Protein AF-A0A656K5U3-F1 (afdb_monomer)

Mean predicted aligned error: 8.68 Å

Secondary structure (DSSP, 8-state):
-THHHHHHHHHHHHTTT-HHHHHHHHHHHHHHHHHHHHHHHHHHHHHHHHHHHHHHTTSTT-TTTHHHHHHHHHHHHHHHHTT-HHHHHHHHHHHHHHHHHHHHHHHHHHHHH-GGGGGGGSTHHHHHHHHH--

Organism: NCBI:txid1194405

pLDDT: mean 86.55, std 7.57, range [49.66, 97.94]

Sequence (134 aa):
EGGIMALMALARRASAKHPKLQMMMVVFGLFGAALFYGDSMITPAVSVLSAMEGLELAFDGLDHWIVPMALVVLVGLFLIQRHGTARIGVLFGPVMVVWFLVLGALGVYGIMQSPEVLKAVNPAWGLNFFIIHP

Radius of gyration: 23.39 Å; Cα contacts (8 Å, |Δi|>4): 42; chains: 1; bounding box: 52×45×53 Å

Foldseek 3Di:
DCPLVVVLVVQLVVCVVPPVSNVVSVVVSVVVVVVVVVCVVVVLLVVLLVVLVVVCVVDPPCVVVSVVVSVVVVVVVVVVCVVPPVVVCVVVVVVVVVVVVVVVVVVVVVCVVPVCVVVVVDCVVVVVCVVVPD

Structure (mmCIF, N/CA/C/O backbone):
data_AF-A0A656K5U3-F1
#
_entry.id   AF-A0A656K5U3-F1
#
loop_
_atom_site.group_PDB
_atom_site.id
_atom_site.type_symbol
_atom_site.label_atom_id
_atom_site.label_alt_id
_atom_site.label_comp_id
_atom_site.label_asym_id
_atom_site.label_entity_id
_atom_site.label_seq_id
_atom_site.pdbx_PDB_ins_code
_atom_site.Cartn_x
_atom_site.Cartn_y
_atom_site.Cartn_z
_atom_site.occupancy
_atom_site.B_iso_or_equiv
_atom_site.auth_seq_id
_atom_site.auth_comp_id
_atom_site.auth_asym_id
_atom_site.auth_atom_id
_atom_site.pdbx_PDB_model_num
ATOM 1 N N . GLU A 1 1 ? -17.576 -1.023 6.393 1.00 49.66 1 GLU A N 1
ATOM 2 C CA . GLU A 1 1 ? -16.628 -0.353 7.317 1.00 49.66 1 GLU A CA 1
ATOM 3 C C . GLU A 1 1 ? -17.083 -0.334 8.780 1.00 49.66 1 GLU A C 1
ATOM 5 O O . GLU A 1 1 ? -16.246 -0.455 9.659 1.00 49.66 1 GLU A O 1
ATOM 10 N N . GLY A 1 2 ? -18.383 -0.310 9.098 1.00 60.00 2 GLY A N 1
ATOM 11 C CA . GLY A 1 2 ? -18.866 -0.312 10.490 1.00 60.00 2 GLY A CA 1
ATOM 12 C C . GLY A 1 2 ? -18.732 -1.624 11.283 1.00 60.00 2 GLY A C 1
ATOM 13 O O . GLY A 1 2 ? -19.462 -1.786 12.250 1.00 60.00 2 GLY A O 1
ATOM 14 N N . GLY A 1 3 ? -17.862 -2.568 10.905 1.00 72.19 3 GLY A N 1
ATOM 15 C CA . GLY A 1 3 ? -17.784 -3.898 11.532 1.00 72.19 3 GLY A CA 1
ATOM 16 C C . GLY A 1 3 ? -17.451 -3.841 13.025 1.00 72.19 3 GLY A C 1
ATOM 17 O O . GLY A 1 3 ? -18.148 -4.440 13.835 1.00 72.19 3 GLY A O 1
ATOM 18 N N . ILE A 1 4 ? -16.458 -3.035 13.408 1.00 74.25 4 ILE A N 1
ATOM 19 C CA . ILE A 1 4 ? -16.057 -2.850 14.813 1.00 74.25 4 ILE A CA 1
ATOM 20 C C . ILE A 1 4 ? -17.149 -2.109 15.599 1.00 74.25 4 ILE A C 1
ATOM 22 O O . ILE A 1 4 ? -17.477 -2.500 16.715 1.00 74.25 4 ILE A O 1
ATOM 26 N N . MET A 1 5 ? -17.786 -1.100 14.995 1.00 72.19 5 MET A N 1
ATOM 27 C CA . MET A 1 5 ? -18.894 -0.351 15.610 1.00 72.19 5 MET A CA 1
ATOM 28 C C . MET A 1 5 ? -20.151 -1.220 15.784 1.00 72.19 5 MET A C 1
ATOM 30 O O . MET A 1 5 ? -20.823 -1.149 16.812 1.00 72.19 5 MET A O 1
ATOM 34 N N . ALA A 1 6 ? -20.442 -2.091 14.815 1.00 78.94 6 ALA A N 1
ATOM 35 C CA . ALA A 1 6 ? -21.544 -3.047 14.861 1.00 78.94 6 ALA A CA 1
ATOM 36 C C . ALA A 1 6 ? -21.286 -4.156 15.890 1.00 78.94 6 ALA A C 1
ATOM 38 O O . ALA A 1 6 ? -22.178 -4.484 16.672 1.00 78.94 6 ALA A O 1
ATOM 39 N N . LEU A 1 7 ? -20.060 -4.685 15.949 1.00 79.56 7 LEU A N 1
ATOM 40 C CA . LEU A 1 7 ? -19.649 -5.665 16.955 1.00 79.56 7 LEU A CA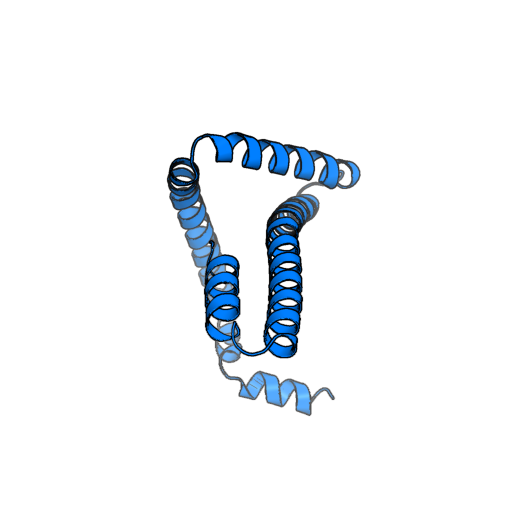 1
ATOM 41 C C . LEU A 1 7 ? -19.652 -5.058 18.358 1.00 79.56 7 LEU A C 1
ATOM 43 O O . LEU A 1 7 ? -20.135 -5.699 19.283 1.00 79.56 7 LEU A O 1
ATOM 47 N N . MET A 1 8 ? -19.211 -3.811 18.525 1.00 79.94 8 MET A N 1
ATOM 48 C CA . MET A 1 8 ? -19.271 -3.097 19.802 1.00 79.94 8 MET A CA 1
ATOM 49 C C . MET A 1 8 ? -20.722 -2.853 20.243 1.00 79.94 8 MET A C 1
ATOM 51 O O . MET A 1 8 ? -21.055 -3.059 21.412 1.00 79.94 8 MET A O 1
ATOM 55 N N . ALA A 1 9 ? -21.611 -2.469 19.320 1.00 79.75 9 ALA A N 1
ATOM 56 C CA . ALA A 1 9 ? -23.038 -2.315 19.601 1.00 79.75 9 ALA A CA 1
ATOM 57 C C . ALA A 1 9 ? -23.691 -3.649 20.009 1.00 79.75 9 ALA A C 1
ATOM 59 O O . ALA A 1 9 ? -24.450 -3.695 20.982 1.00 79.75 9 ALA A O 1
ATOM 60 N N . LEU A 1 10 ? -23.353 -4.742 19.318 1.00 81.06 10 LEU A N 1
ATOM 61 C CA . LEU A 1 10 ? -23.835 -6.091 19.620 1.00 81.06 10 LEU A CA 1
ATOM 62 C C . LEU A 1 10 ? -23.296 -6.603 20.965 1.00 81.06 10 LEU A C 1
ATOM 64 O O . LEU A 1 10 ? -24.059 -7.109 21.786 1.00 81.06 10 LEU A O 1
ATOM 68 N N . ALA A 1 11 ? -22.006 -6.400 21.227 1.00 80.31 11 ALA A N 1
ATOM 69 C CA . ALA A 1 11 ? -21.318 -6.780 22.455 1.00 80.31 11 ALA A CA 1
ATOM 70 C C . ALA A 1 11 ? -21.890 -6.033 23.676 1.00 80.31 11 ALA A C 1
ATOM 72 O O . ALA A 1 11 ? -22.215 -6.648 24.694 1.00 80.31 11 ALA A O 1
ATOM 73 N N . ARG A 1 12 ? -22.148 -4.721 23.553 1.00 79.50 12 ARG A N 1
ATOM 74 C CA . ARG A 1 12 ? -22.841 -3.945 24.599 1.00 79.50 12 ARG A CA 1
ATOM 75 C C . ARG A 1 12 ? -24.244 -4.477 24.889 1.00 79.50 12 ARG A C 1
ATOM 77 O O . ARG A 1 12 ? -24.649 -4.478 26.049 1.00 79.50 12 ARG A O 1
ATOM 84 N N . ARG A 1 13 ? -24.980 -4.921 23.864 1.00 80.25 13 ARG A N 1
ATOM 85 C CA . ARG A 1 13 ? -26.333 -5.479 24.020 1.00 80.25 13 ARG A CA 1
ATOM 86 C C . ARG A 1 13 ? -26.307 -6.863 24.676 1.00 80.25 13 ARG A C 1
ATOM 88 O O . ARG A 1 13 ? -27.138 -7.129 25.539 1.00 80.25 13 ARG A O 1
ATOM 95 N N . ALA A 1 14 ? -25.338 -7.706 24.321 1.00 80.19 14 ALA A N 1
ATOM 96 C CA . ALA A 1 14 ? -25.148 -9.033 24.910 1.00 80.19 14 ALA A CA 1
ATOM 97 C C . ALA A 1 14 ? -24.735 -8.972 26.394 1.00 80.19 14 ALA A C 1
ATOM 99 O O . ALA A 1 14 ? -25.156 -9.807 27.191 1.00 80.19 14 ALA A O 1
ATOM 100 N N . SER A 1 15 ? -23.978 -7.943 26.784 1.00 81.38 15 SER A N 1
ATOM 101 C CA . SER A 1 15 ? -23.446 -7.782 28.147 1.00 81.38 15 SER A CA 1
ATOM 102 C C . SER A 1 15 ? -24.276 -6.883 29.060 1.00 81.38 15 SER A C 1
ATOM 104 O O . SER A 1 15 ? -23.841 -6.565 30.164 1.00 81.38 15 SER A O 1
ATOM 106 N N . ALA A 1 16 ? -25.487 -6.501 28.646 1.00 75.44 16 ALA A N 1
ATOM 107 C CA . ALA A 1 16 ? -26.348 -5.570 29.382 1.00 75.44 16 ALA A CA 1
ATOM 108 C C . ALA A 1 16 ? -26.716 -6.038 30.806 1.00 75.44 16 ALA A C 1
ATOM 110 O O . ALA A 1 16 ? -27.034 -5.216 31.660 1.00 75.44 16 ALA A O 1
ATOM 111 N N . LYS A 1 17 ? -26.654 -7.349 31.084 1.00 80.00 17 LYS A N 1
ATOM 112 C CA . LYS A 1 17 ? -26.916 -7.922 32.417 1.00 80.00 17 LYS A CA 1
ATOM 113 C C . LYS A 1 17 ? -25.716 -7.844 33.376 1.00 80.00 17 LYS A C 1
ATOM 115 O O . LYS A 1 17 ? -25.896 -8.043 34.573 1.00 80.00 17 LYS A O 1
ATOM 120 N N . HIS A 1 18 ? -24.507 -7.555 32.880 1.00 86.50 18 HIS A N 1
ATOM 121 C CA . HIS A 1 18 ? -23.270 -7.557 33.668 1.00 86.50 18 HIS A CA 1
ATOM 122 C C . HIS A 1 18 ? -22.488 -6.238 33.500 1.00 86.50 18 HIS A C 1
ATOM 124 O O . HIS A 1 18 ? -21.732 -6.091 32.536 1.00 86.50 18 HIS A O 1
ATOM 130 N N . PRO A 1 19 ? -22.573 -5.302 34.469 1.00 81.88 19 PRO A N 1
ATOM 131 C CA . PRO A 1 19 ? -21.977 -3.964 34.359 1.00 81.88 19 PRO A CA 1
ATOM 132 C C . PRO A 1 19 ? -20.458 -3.971 34.121 1.00 81.88 19 PRO A C 1
ATOM 134 O O . PRO A 1 19 ? -19.943 -3.197 33.317 1.00 81.88 19 PRO A O 1
ATOM 137 N N . LYS A 1 20 ? -19.728 -4.886 34.779 1.00 86.81 20 LYS A N 1
ATOM 138 C CA . LYS A 1 20 ? -18.269 -5.031 34.611 1.00 86.81 20 LYS A CA 1
ATOM 139 C C . LYS A 1 20 ? -17.889 -5.513 33.208 1.00 86.81 20 LYS A C 1
ATOM 141 O O . LYS A 1 20 ? -16.956 -4.982 32.614 1.00 86.81 20 LYS A O 1
ATOM 146 N N . LEU A 1 21 ? -18.628 -6.485 32.668 1.00 85.12 21 LEU A N 1
ATOM 147 C CA . LEU A 1 21 ? -18.387 -7.023 31.327 1.00 85.12 21 LEU A CA 1
ATOM 148 C C . LEU A 1 21 ? -18.708 -5.981 30.249 1.00 85.12 21 LEU A C 1
ATOM 150 O O . LEU A 1 21 ? -17.963 -5.839 29.283 1.00 85.12 21 LEU A O 1
ATOM 154 N N . GLN A 1 22 ? -19.774 -5.202 30.450 1.00 83.75 22 GLN A N 1
ATOM 155 C CA . GLN A 1 22 ? -20.128 -4.091 29.572 1.00 83.75 22 GLN A CA 1
ATOM 156 C C . GLN A 1 22 ? -19.022 -3.027 29.526 1.00 83.75 22 GLN A C 1
ATOM 158 O O . GLN A 1 22 ? -18.654 -2.591 28.437 1.00 83.75 22 GLN A O 1
ATOM 163 N N . MET A 1 23 ? -18.464 -2.643 30.681 1.00 86.19 23 MET A N 1
ATOM 164 C CA . MET A 1 23 ? -17.336 -1.706 30.746 1.00 86.19 23 MET A CA 1
ATOM 165 C C . MET A 1 23 ? -16.105 -2.255 30.010 1.00 86.19 23 MET A C 1
ATOM 167 O O . MET A 1 23 ? -15.515 -1.553 29.193 1.00 86.19 23 MET A O 1
ATOM 171 N N . MET A 1 24 ? -15.764 -3.531 30.223 1.00 88.06 24 MET A N 1
ATOM 172 C CA . MET A 1 24 ? -14.669 -4.202 29.510 1.00 88.06 24 MET A CA 1
ATOM 173 C C . MET A 1 24 ? -14.858 -4.154 27.988 1.00 88.06 24 MET A C 1
ATOM 175 O O . MET A 1 24 ? -13.941 -3.782 27.263 1.00 88.06 24 MET A O 1
ATOM 179 N N . MET A 1 25 ? -16.055 -4.480 27.494 1.00 87.06 25 MET A N 1
ATOM 180 C CA . MET A 1 25 ? -16.351 -4.456 26.057 1.00 87.06 25 MET A CA 1
ATOM 181 C C . MET A 1 25 ? -16.287 -3.052 25.458 1.00 87.06 25 MET A C 1
ATOM 183 O O . MET A 1 25 ? -15.882 -2.902 24.308 1.00 87.06 25 MET A O 1
ATOM 187 N N . VAL A 1 26 ? -16.656 -2.021 26.223 1.00 85.75 26 VAL A N 1
ATOM 188 C CA . VAL A 1 26 ? -16.497 -0.627 25.790 1.00 85.75 26 VAL A CA 1
ATOM 189 C C . VAL A 1 26 ? -15.018 -0.265 25.662 1.00 85.75 26 VAL A C 1
ATOM 191 O O . VAL A 1 26 ? -14.637 0.317 24.651 1.00 85.75 26 VAL A O 1
ATOM 194 N N . VAL A 1 27 ? -14.180 -0.650 26.628 1.00 89.94 27 VAL A N 1
ATOM 195 C CA . VAL A 1 27 ? -12.729 -0.403 26.574 1.00 89.94 27 VAL A CA 1
ATOM 196 C C . VAL A 1 27 ? -12.090 -1.117 25.381 1.00 89.94 27 VAL A C 1
ATOM 198 O O . VAL A 1 27 ? -11.381 -0.479 24.608 1.00 89.94 27 VAL A O 1
ATOM 201 N N . PHE A 1 28 ? -12.388 -2.402 25.166 1.00 88.88 28 PHE A N 1
ATOM 202 C CA . PHE A 1 28 ? -11.885 -3.141 24.001 1.00 88.88 28 PHE A CA 1
ATOM 203 C C . PHE A 1 28 ? -12.392 -2.569 22.673 1.00 88.88 28 PHE A C 1
ATOM 205 O O . PHE A 1 28 ? -11.630 -2.488 21.712 1.00 88.88 28 PHE A O 1
ATOM 212 N N . GLY A 1 29 ? -13.656 -2.137 22.616 1.00 86.94 29 GLY A N 1
ATOM 213 C CA . GLY A 1 29 ? -14.218 -1.483 21.436 1.00 86.94 29 GLY A CA 1
ATOM 214 C C . GLY A 1 29 ? -13.537 -0.149 21.127 1.00 86.94 29 GLY A C 1
ATOM 215 O O . GLY A 1 29 ? -13.192 0.101 19.977 1.00 86.94 29 GLY A O 1
ATOM 216 N N . LEU A 1 30 ? -13.276 0.674 22.149 1.00 88.69 30 LEU A N 1
ATOM 217 C CA . LEU A 1 30 ? -12.556 1.939 21.997 1.00 88.69 30 LEU A CA 1
ATOM 218 C C . LEU A 1 30 ? -11.104 1.710 21.563 1.00 88.69 30 LEU A C 1
ATOM 220 O O . LEU A 1 30 ? -10.616 2.397 20.671 1.00 88.69 30 LEU A O 1
ATOM 224 N N . PHE A 1 31 ? -10.437 0.718 22.150 1.00 90.50 31 PHE A N 1
ATOM 225 C CA . PHE A 1 31 ? -9.078 0.337 21.778 1.00 90.50 31 PHE A CA 1
ATOM 226 C C . PHE A 1 31 ? -9.000 -0.134 20.319 1.00 90.50 31 PHE A C 1
ATOM 228 O O . PHE A 1 31 ? -8.172 0.352 19.553 1.00 90.50 31 PHE A O 1
ATOM 235 N N . GLY A 1 32 ? -9.910 -1.020 19.903 1.00 87.88 32 GLY A N 1
ATOM 236 C CA . GLY A 1 32 ? -10.001 -1.475 18.516 1.00 87.88 32 GLY A CA 1
ATOM 237 C C . GLY A 1 32 ? -10.340 -0.346 17.539 1.00 87.88 32 GLY A C 1
ATOM 238 O O . GLY A 1 32 ? -9.757 -0.279 16.461 1.00 87.88 32 GLY A O 1
ATOM 239 N N . ALA A 1 33 ? -11.231 0.574 17.919 1.00 86.62 33 ALA A N 1
ATOM 240 C CA . ALA A 1 33 ? -11.553 1.747 17.110 1.00 86.62 33 ALA A CA 1
ATOM 241 C C . ALA A 1 33 ? -10.348 2.689 16.954 1.00 86.62 33 ALA A C 1
ATOM 243 O O . ALA A 1 33 ? -10.110 3.180 15.855 1.00 86.62 33 ALA A O 1
ATOM 244 N N . ALA A 1 34 ? -9.565 2.902 18.016 1.00 88.94 34 ALA A N 1
ATOM 245 C CA . ALA A 1 34 ? -8.348 3.709 17.964 1.00 88.94 34 ALA A CA 1
ATOM 246 C C . ALA A 1 34 ? -7.275 3.076 17.063 1.00 88.94 34 ALA A C 1
ATOM 248 O O . ALA A 1 34 ? -6.680 3.778 16.249 1.00 88.94 34 ALA A O 1
ATOM 249 N N . LEU A 1 35 ? -7.070 1.756 17.155 1.00 89.38 35 LEU A N 1
ATOM 250 C CA . LEU A 1 35 ? -6.161 1.022 16.267 1.00 89.38 35 LEU A CA 1
ATOM 251 C C . LEU A 1 35 ? -6.604 1.098 14.804 1.00 89.38 35 LEU A C 1
ATOM 253 O O . LEU A 1 35 ? -5.789 1.390 13.938 1.00 89.38 35 LEU A O 1
ATOM 257 N N . PHE A 1 36 ? -7.895 0.888 14.537 1.00 86.94 36 PHE A N 1
ATOM 258 C CA . PHE A 1 36 ? -8.448 0.985 13.187 1.00 86.94 36 PHE A CA 1
ATOM 259 C C . PHE A 1 36 ? -8.309 2.399 12.616 1.00 86.94 36 PHE A C 1
ATOM 261 O O . PHE A 1 36 ? -7.931 2.565 11.460 1.00 86.94 36 PHE A O 1
ATOM 268 N N . TYR A 1 37 ? -8.571 3.423 13.432 1.00 86.69 37 TYR A N 1
ATOM 269 C CA . TYR A 1 37 ? -8.388 4.812 13.024 1.00 86.69 37 TYR A CA 1
ATOM 270 C C . TYR A 1 37 ? -6.916 5.109 12.713 1.00 86.69 37 TYR A C 1
ATOM 272 O O . TYR A 1 37 ? -6.616 5.704 11.679 1.00 86.69 37 TYR A O 1
ATOM 280 N N . GLY A 1 38 ? -6.003 4.633 13.565 1.00 87.69 38 GLY A N 1
ATOM 281 C CA . GLY A 1 38 ? -4.562 4.724 13.347 1.00 87.69 38 GLY A CA 1
ATOM 282 C C . GLY A 1 38 ? -4.135 4.092 12.024 1.00 87.69 38 GLY A C 1
ATOM 283 O O . GLY A 1 38 ? -3.537 4.776 11.201 1.00 87.69 38 GLY A O 1
ATOM 284 N N . ASP A 1 39 ? -4.500 2.834 11.784 1.00 89.12 39 ASP A N 1
ATOM 285 C CA . ASP A 1 39 ? -4.172 2.116 10.546 1.00 89.12 39 ASP A CA 1
ATOM 286 C C . ASP A 1 39 ? -4.741 2.835 9.312 1.00 89.12 39 ASP A C 1
ATOM 288 O O . ASP A 1 39 ? -4.005 3.171 8.385 1.00 89.12 39 ASP A O 1
ATOM 292 N N . SER A 1 40 ? -6.017 3.237 9.362 1.00 84.94 40 SER A N 1
ATOM 293 C CA . SER A 1 40 ? -6.680 3.946 8.258 1.00 84.94 40 SER A CA 1
ATOM 294 C C . SER A 1 40 ? -6.023 5.281 7.878 1.00 84.94 40 SER A C 1
ATOM 296 O O . SER A 1 40 ? -6.113 5.705 6.727 1.00 84.94 40 SER A O 1
ATOM 298 N N . MET A 1 41 ? -5.353 5.940 8.828 1.00 88.19 41 MET A N 1
ATOM 299 C CA . MET A 1 41 ? -4.646 7.202 8.607 1.00 88.19 41 MET A CA 1
ATOM 300 C C . MET A 1 41 ? -3.180 6.983 8.211 1.00 88.19 41 MET A C 1
ATOM 302 O O . MET A 1 41 ? -2.649 7.725 7.384 1.00 88.19 41 MET A O 1
ATOM 306 N N . ILE A 1 42 ? -2.523 5.970 8.783 1.00 90.50 42 ILE A N 1
ATOM 307 C CA . ILE A 1 42 ? -1.103 5.681 8.560 1.00 90.50 42 ILE A CA 1
ATOM 308 C C . ILE A 1 42 ? -0.884 5.043 7.187 1.00 90.50 42 ILE A C 1
ATOM 310 O O . ILE A 1 42 ? 0.033 5.456 6.478 1.00 90.50 42 ILE A O 1
ATOM 314 N N . THR A 1 43 ? -1.714 4.081 6.768 1.00 92.25 43 THR A N 1
ATOM 315 C CA . THR A 1 43 ? -1.486 3.349 5.510 1.00 92.25 43 THR A CA 1
ATOM 316 C C . THR A 1 43 ? -1.414 4.266 4.281 1.00 92.25 43 THR A C 1
ATOM 318 O O . THR A 1 43 ? -0.462 4.113 3.510 1.00 92.25 43 THR A O 1
ATOM 321 N N . PRO A 1 44 ? -2.329 5.238 4.068 1.00 89.62 44 PRO A N 1
ATOM 322 C CA . PRO A 1 44 ? -2.232 6.148 2.927 1.00 89.62 44 PRO A CA 1
ATOM 323 C C . PRO A 1 44 ? -0.984 7.032 2.992 1.00 89.62 44 PRO A C 1
ATOM 325 O O . PRO A 1 44 ? -0.344 7.255 1.968 1.00 89.62 44 PRO A O 1
ATOM 328 N N . ALA A 1 45 ? -0.619 7.503 4.189 1.00 91.25 45 ALA A N 1
ATOM 329 C CA . ALA A 1 45 ? 0.542 8.364 4.382 1.00 91.25 45 ALA A CA 1
ATOM 330 C C . ALA A 1 45 ? 1.847 7.628 4.058 1.00 91.25 45 ALA A C 1
ATOM 332 O O . ALA A 1 45 ? 2.631 8.108 3.243 1.00 91.25 45 ALA A O 1
ATOM 333 N N . VAL A 1 46 ? 2.040 6.440 4.638 1.00 93.38 46 VAL A N 1
ATOM 334 C CA . VAL A 1 46 ? 3.230 5.612 4.402 1.00 93.38 46 VAL A CA 1
ATOM 335 C C . VAL A 1 46 ? 3.301 5.182 2.939 1.00 93.38 46 VAL A C 1
ATOM 337 O O . VAL A 1 46 ? 4.348 5.317 2.322 1.00 93.38 46 VAL A O 1
ATOM 340 N N . SER A 1 47 ? 2.186 4.748 2.346 1.00 92.94 47 SER A N 1
ATOM 341 C CA . SER A 1 47 ? 2.176 4.290 0.949 1.00 92.94 47 SER A CA 1
ATOM 342 C C . SER A 1 47 ? 2.544 5.403 -0.040 1.00 92.94 47 SER A C 1
ATOM 344 O O . SER A 1 47 ? 3.298 5.160 -0.980 1.00 92.94 47 SER A O 1
ATOM 346 N N . VAL A 1 48 ? 2.034 6.626 0.158 1.00 93.62 48 VAL A N 1
ATOM 347 C CA . VAL A 1 48 ? 2.374 7.770 -0.707 1.00 93.62 48 VAL A CA 1
ATOM 348 C C . VAL A 1 48 ? 3.810 8.228 -0.469 1.00 93.62 48 VAL A C 1
ATOM 350 O O . VAL A 1 48 ? 4.507 8.522 -1.437 1.00 93.62 48 VAL A O 1
ATOM 353 N N . LEU A 1 49 ? 4.271 8.256 0.784 1.00 93.06 49 LEU A N 1
ATOM 354 C CA . LEU A 1 49 ? 5.648 8.624 1.100 1.00 93.06 49 LEU A CA 1
ATOM 355 C C . LEU A 1 49 ? 6.644 7.648 0.462 1.00 93.06 49 LEU A C 1
ATOM 357 O O . LEU A 1 49 ? 7.516 8.093 -0.274 1.00 93.06 49 LEU A O 1
ATOM 361 N N . SER A 1 50 ? 6.447 6.336 0.625 1.00 91.62 50 SER A N 1
ATOM 362 C CA . SER A 1 50 ? 7.302 5.317 0.002 1.00 91.62 50 SER A CA 1
ATOM 363 C C . SER A 1 50 ? 7.291 5.388 -1.528 1.00 91.62 50 SER A C 1
ATOM 365 O O . SER A 1 50 ? 8.308 5.132 -2.167 1.00 91.62 50 SER A O 1
ATOM 367 N N . ALA A 1 51 ? 6.162 5.766 -2.141 1.00 90.75 51 ALA A N 1
ATOM 368 C CA . ALA A 1 51 ? 6.112 6.004 -3.581 1.00 90.75 51 ALA A CA 1
ATOM 369 C C . ALA A 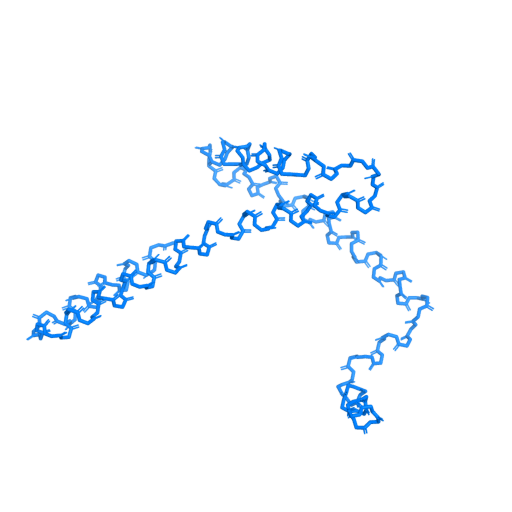1 51 ? 6.955 7.223 -4.000 1.00 90.75 51 ALA A C 1
ATOM 371 O O . ALA A 1 51 ? 7.599 7.176 -5.044 1.00 90.75 51 ALA A O 1
ATOM 372 N N . MET A 1 52 ? 6.965 8.298 -3.203 1.00 91.56 52 MET A N 1
ATOM 373 C CA . MET A 1 52 ? 7.778 9.493 -3.470 1.00 91.56 52 MET A CA 1
ATOM 374 C C . MET A 1 52 ? 9.270 9.257 -3.205 1.00 91.56 52 MET A C 1
ATOM 376 O O . MET A 1 52 ? 10.091 9.698 -3.999 1.00 91.56 52 MET A O 1
ATOM 380 N N . GLU A 1 53 ? 9.626 8.520 -2.153 1.00 89.88 53 GLU A N 1
ATOM 381 C CA . GLU A 1 53 ? 11.009 8.086 -1.891 1.00 89.88 53 GLU A CA 1
ATOM 382 C C . GLU A 1 53 ? 11.531 7.190 -3.026 1.00 89.88 53 GLU A C 1
ATOM 384 O O . GLU A 1 53 ? 12.668 7.318 -3.466 1.00 89.88 53 GLU A O 1
ATOM 389 N N . GLY A 1 54 ? 10.677 6.336 -3.600 1.00 87.50 54 GLY A N 1
ATOM 390 C CA . GLY A 1 54 ? 11.032 5.555 -4.787 1.00 87.50 54 GLY A CA 1
ATOM 391 C C . GLY A 1 54 ? 11.374 6.407 -6.020 1.00 87.50 54 GLY A C 1
ATOM 392 O O . GLY A 1 54 ? 12.149 5.955 -6.862 1.00 87.50 54 GLY A O 1
ATOM 393 N N . LEU A 1 55 ? 10.836 7.631 -6.135 1.00 86.38 55 LEU A N 1
ATOM 394 C CA . LEU A 1 55 ? 11.201 8.566 -7.208 1.00 86.38 55 LEU A CA 1
ATOM 395 C C . LEU A 1 55 ? 12.600 9.166 -7.021 1.00 86.38 55 LEU A C 1
ATOM 397 O O . LEU A 1 55 ? 13.246 9.465 -8.024 1.00 86.38 55 LEU A O 1
ATOM 401 N N . GLU A 1 56 ? 13.072 9.323 -5.783 1.00 85.25 56 GLU A N 1
ATOM 402 C CA . GLU A 1 56 ? 14.422 9.826 -5.471 1.00 85.25 56 GLU A CA 1
ATOM 403 C C . GLU A 1 56 ? 15.500 8.942 -6.112 1.00 85.25 56 GLU A C 1
ATOM 405 O O . GLU A 1 56 ? 16.471 9.439 -6.670 1.00 85.25 56 GLU A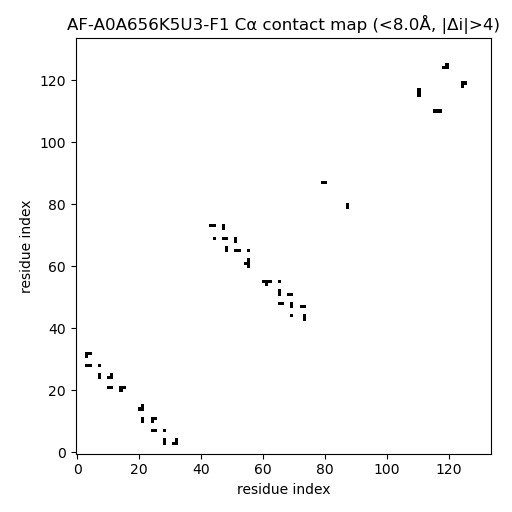 O 1
ATOM 410 N N . LEU A 1 57 ? 15.269 7.624 -6.165 1.00 84.25 57 LEU A N 1
ATOM 411 C CA . LEU A 1 57 ? 16.170 6.670 -6.824 1.00 84.25 57 LEU A CA 1
ATOM 412 C C . LEU A 1 57 ? 16.329 6.908 -8.336 1.00 84.25 57 LEU A C 1
ATOM 414 O O . LEU A 1 57 ? 17.275 6.402 -8.937 1.00 84.25 57 LEU A O 1
ATOM 418 N N . ALA A 1 58 ? 15.386 7.614 -8.964 1.00 82.75 58 ALA A N 1
ATOM 419 C CA . ALA A 1 58 ? 15.382 7.884 -10.399 1.00 82.75 58 ALA A CA 1
ATOM 420 C C . ALA A 1 58 ? 15.784 9.327 -10.753 1.00 82.75 58 ALA A C 1
ATOM 422 O O . ALA A 1 58 ? 16.148 9.578 -11.904 1.00 82.75 58 ALA A O 1
ATOM 423 N N . PHE A 1 59 ? 15.710 10.268 -9.806 1.00 82.88 59 PHE A N 1
ATOM 424 C CA . PHE A 1 59 ? 15.975 11.688 -10.036 1.00 82.88 59 PHE A CA 1
ATOM 425 C C . PHE A 1 59 ? 16.762 12.305 -8.875 1.00 82.88 59 PHE A C 1
ATOM 427 O O . PHE A 1 59 ? 16.261 12.399 -7.755 1.00 82.88 59 PHE A O 1
ATOM 434 N N . ASP A 1 60 ? 17.949 12.827 -9.180 1.00 78.94 60 ASP A N 1
ATOM 435 C CA . ASP A 1 60 ? 18.784 13.530 -8.205 1.00 78.94 60 ASP A CA 1
ATOM 436 C C . ASP A 1 60 ? 18.158 14.877 -7.785 1.00 78.94 60 ASP A C 1
ATOM 438 O O . ASP A 1 60 ? 17.709 15.665 -8.624 1.00 78.94 60 ASP A O 1
ATOM 442 N N . GLY A 1 61 ? 18.180 15.181 -6.482 1.00 82.69 61 GLY A N 1
ATOM 443 C CA . GLY A 1 61 ? 17.781 16.486 -5.933 1.00 82.69 61 GLY A CA 1
ATOM 444 C C . GLY A 1 61 ? 16.313 16.613 -5.511 1.00 82.69 61 GLY A C 1
ATOM 445 O O . GLY A 1 61 ? 15.836 17.731 -5.285 1.00 82.69 61 GLY A O 1
ATOM 446 N N . LEU A 1 62 ? 15.587 15.497 -5.389 1.00 82.88 62 LEU A N 1
ATOM 447 C CA . LEU A 1 62 ? 14.202 15.484 -4.906 1.00 82.88 62 LEU A CA 1
ATOM 448 C C . LEU A 1 62 ? 14.071 15.464 -3.377 1.00 82.88 62 LEU A C 1
ATOM 450 O O . LEU A 1 62 ? 12.974 15.725 -2.892 1.00 82.88 62 LEU A O 1
ATOM 454 N N . ASP A 1 63 ? 15.144 15.246 -2.617 1.00 82.81 63 ASP A N 1
ATOM 455 C CA . ASP A 1 63 ? 15.131 14.935 -1.177 1.00 82.81 63 ASP A CA 1
ATOM 456 C C . ASP A 1 63 ? 14.308 15.939 -0.349 1.00 82.81 63 ASP A C 1
ATOM 458 O O . ASP A 1 63 ? 13.502 15.574 0.508 1.00 82.81 63 ASP A O 1
ATOM 462 N N . HIS A 1 64 ? 14.450 17.237 -0.641 1.00 88.00 64 HIS A N 1
ATOM 463 C CA . HIS A 1 64 ? 13.723 18.293 0.072 1.00 88.00 64 HIS A CA 1
ATOM 464 C C . HIS A 1 64 ? 12.262 18.462 -0.389 1.00 88.00 64 HIS A C 1
ATOM 466 O O . HIS A 1 64 ? 11.453 19.095 0.290 1.00 88.00 64 HIS A O 1
ATOM 472 N N . TRP A 1 65 ? 11.909 17.894 -1.543 1.00 88.62 65 TRP A N 1
ATOM 473 C CA . TRP A 1 65 ? 10.591 17.987 -2.170 1.00 88.62 65 TRP A CA 1
ATOM 474 C C . TRP A 1 65 ? 9.699 16.769 -1.914 1.00 88.62 65 TRP A C 1
ATOM 476 O O . TRP A 1 65 ? 8.488 16.878 -2.104 1.00 88.62 65 TRP A O 1
ATOM 486 N N . ILE A 1 66 ? 10.246 15.651 -1.424 1.00 90.00 66 ILE A N 1
ATOM 487 C CA . ILE A 1 66 ? 9.502 14.408 -1.150 1.00 90.00 66 ILE A CA 1
ATOM 488 C C . ILE A 1 66 ? 8.294 14.669 -0.245 1.00 90.00 66 ILE A C 1
ATOM 490 O O . ILE A 1 66 ? 7.158 14.371 -0.618 1.00 90.00 66 ILE A O 1
ATOM 494 N N . VAL A 1 67 ? 8.516 15.284 0.921 1.00 91.81 67 VAL A N 1
ATOM 495 C CA . VAL A 1 67 ? 7.450 15.552 1.902 1.00 91.81 67 VAL A CA 1
ATOM 496 C C . VAL A 1 67 ? 6.406 16.549 1.362 1.00 91.81 67 VAL A C 1
ATOM 498 O O . VAL A 1 67 ? 5.213 16.232 1.423 1.00 91.81 67 VAL A O 1
ATOM 501 N N . PRO A 1 68 ? 6.783 17.716 0.790 1.00 94.12 68 PRO A N 1
ATOM 502 C CA . PRO A 1 68 ? 5.824 18.617 0.147 1.00 94.12 68 PRO A CA 1
ATOM 503 C C . PRO A 1 68 ? 4.987 17.955 -0.955 1.00 94.12 68 PRO A C 1
ATOM 505 O O . PRO A 1 68 ? 3.770 18.141 -0.995 1.00 94.12 68 PRO A O 1
ATOM 508 N N . MET A 1 69 ? 5.606 17.163 -1.834 1.00 92.38 69 MET A N 1
ATOM 509 C CA . MET A 1 69 ? 4.895 16.482 -2.918 1.00 92.38 69 MET A CA 1
ATOM 510 C C . MET A 1 69 ? 3.948 15.410 -2.385 1.00 92.38 69 MET A C 1
ATOM 512 O O . MET A 1 69 ? 2.793 15.365 -2.808 1.00 92.38 69 MET A O 1
ATOM 516 N N . ALA A 1 70 ? 4.384 14.601 -1.416 1.00 92.75 70 ALA A N 1
ATOM 517 C CA . ALA A 1 70 ? 3.531 13.610 -0.765 1.00 92.75 70 ALA A CA 1
ATOM 518 C C . ALA A 1 70 ? 2.284 14.263 -0.146 1.00 92.75 70 ALA A C 1
ATOM 520 O O . ALA A 1 70 ? 1.172 13.760 -0.319 1.00 92.75 70 ALA A O 1
ATOM 521 N N . LEU A 1 71 ? 2.439 15.422 0.507 1.00 93.88 71 LEU A N 1
ATOM 522 C CA . LEU A 1 71 ? 1.317 16.185 1.056 1.00 93.88 71 LEU A CA 1
ATOM 523 C C . LEU A 1 71 ? 0.354 16.651 -0.045 1.00 93.88 71 LEU A C 1
ATOM 525 O O . LEU A 1 71 ? -0.858 16.490 0.100 1.00 93.88 71 LEU A O 1
ATOM 529 N N . VAL A 1 72 ? 0.871 17.193 -1.153 1.00 95.12 72 VAL A N 1
ATOM 530 C CA . VAL A 1 72 ? 0.050 17.617 -2.301 1.00 95.12 72 VAL A CA 1
ATOM 531 C C . VAL A 1 72 ? -0.724 16.435 -2.887 1.00 95.12 72 VAL A C 1
ATOM 533 O O . VAL A 1 72 ? -1.925 16.555 -3.132 1.00 95.12 72 VAL A O 1
ATOM 536 N N . VAL A 1 73 ? -0.069 15.284 -3.064 1.00 92.44 73 VAL A N 1
ATOM 537 C CA . VAL A 1 73 ? -0.697 14.053 -3.563 1.00 92.44 73 VAL A CA 1
ATOM 538 C C . VAL A 1 73 ? -1.791 13.578 -2.608 1.00 92.44 73 VAL A C 1
ATOM 540 O O . VAL A 1 73 ? -2.910 13.333 -3.053 1.00 92.44 73 VAL A O 1
ATOM 543 N N . LEU A 1 74 ? -1.519 13.503 -1.302 1.00 91.81 74 LEU A N 1
ATOM 544 C CA . LEU A 1 74 ? -2.508 13.107 -0.296 1.00 91.81 74 LEU A CA 1
ATOM 545 C C . LEU A 1 74 ? -3.716 14.046 -0.308 1.00 91.81 74 LEU A C 1
ATOM 547 O O . LEU A 1 74 ? -4.847 13.588 -0.462 1.00 91.81 74 LEU A O 1
ATOM 551 N N . VAL A 1 75 ? -3.494 15.358 -0.215 1.00 92.69 75 VAL A N 1
ATOM 552 C CA . VAL A 1 75 ? -4.576 16.351 -0.251 1.00 92.69 75 VAL A CA 1
ATOM 553 C C . VAL A 1 75 ? -5.386 16.216 -1.542 1.00 92.69 75 VAL A C 1
ATOM 555 O O . VAL A 1 75 ? -6.614 16.172 -1.488 1.00 92.69 75 VAL A O 1
ATOM 558 N N . GLY A 1 76 ? -4.725 16.075 -2.694 1.00 90.94 76 GLY A N 1
ATOM 559 C CA . GLY A 1 76 ? -5.379 15.856 -3.984 1.00 90.94 76 GLY A CA 1
ATOM 560 C C . GLY A 1 76 ? -6.237 14.588 -4.012 1.00 90.94 76 GLY A C 1
ATOM 561 O O . GLY A 1 76 ? -7.408 14.642 -4.392 1.00 90.94 76 GLY A O 1
ATOM 562 N N . LEU A 1 77 ? -5.697 13.457 -3.551 1.00 87.81 77 LEU A N 1
ATOM 563 C CA . LEU A 1 77 ? -6.413 12.181 -3.489 1.00 87.81 77 LEU A CA 1
ATOM 564 C C . LEU A 1 77 ? -7.651 12.274 -2.588 1.00 87.81 77 LEU A C 1
ATOM 566 O O . LEU A 1 77 ? -8.748 11.909 -3.018 1.00 87.81 77 LEU A O 1
ATOM 570 N N . PHE A 1 78 ? -7.516 12.816 -1.376 1.00 87.25 78 PHE A N 1
ATOM 571 C CA . PHE A 1 78 ? -8.640 12.979 -0.447 1.00 87.25 78 PHE A CA 1
ATOM 572 C C . PHE A 1 78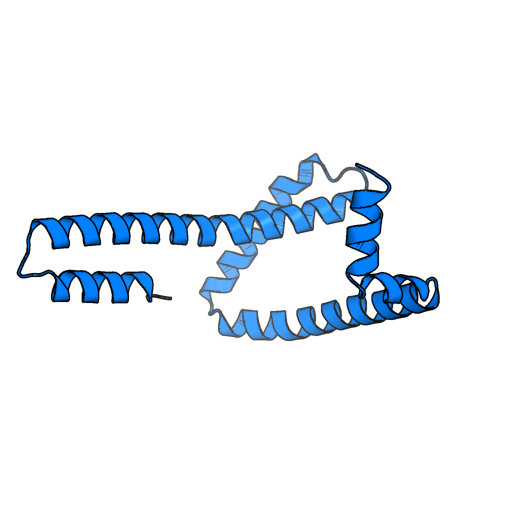 ? -9.683 13.992 -0.958 1.00 87.25 78 PHE A C 1
ATOM 574 O O . PHE A 1 78 ? -10.887 13.782 -0.794 1.00 87.25 78 PHE A O 1
ATOM 581 N N . LEU A 1 79 ? -9.265 15.051 -1.663 1.00 89.00 79 LEU A N 1
ATOM 582 C CA . LEU A 1 79 ? -10.182 16.001 -2.305 1.00 89.00 79 LEU A CA 1
ATOM 583 C C . LEU A 1 79 ? -10.988 15.382 -3.449 1.00 89.00 79 LEU A C 1
ATOM 585 O O . LEU A 1 79 ? -12.116 15.813 -3.699 1.00 89.00 79 LEU A O 1
ATOM 589 N N . ILE A 1 80 ? -10.435 14.403 -4.163 1.00 84.75 80 ILE A N 1
ATOM 590 C CA . ILE A 1 80 ? -11.151 13.693 -5.229 1.00 84.75 80 ILE A CA 1
ATOM 591 C C . ILE A 1 80 ? -12.106 12.656 -4.622 1.00 84.75 80 ILE A C 1
ATOM 593 O O . ILE A 1 80 ? -13.231 12.519 -5.111 1.00 84.75 80 ILE A O 1
ATOM 597 N N . GLN A 1 81 ? -11.729 12.009 -3.509 1.00 82.75 81 GLN A N 1
ATOM 598 C CA . GLN A 1 81 ? -12.558 11.008 -2.816 1.00 82.75 81 GLN A CA 1
ATOM 599 C C . GLN A 1 81 ? -13.936 11.537 -2.397 1.00 82.75 81 GLN A C 1
ATOM 601 O O . GLN A 1 81 ? -14.906 10.778 -2.424 1.00 82.75 81 GLN A O 1
ATOM 606 N N . ARG A 1 82 ? -14.074 12.845 -2.121 1.00 78.75 82 ARG A N 1
ATOM 607 C CA . ARG A 1 82 ? -15.374 13.463 -1.781 1.00 78.75 82 ARG A CA 1
ATOM 608 C C . ARG A 1 82 ? -16.451 13.315 -2.865 1.00 78.75 82 ARG A C 1
ATOM 610 O O . ARG A 1 82 ? -17.631 13.432 -2.560 1.00 78.75 82 ARG A O 1
ATOM 617 N N . HIS A 1 83 ? -16.068 13.063 -4.120 1.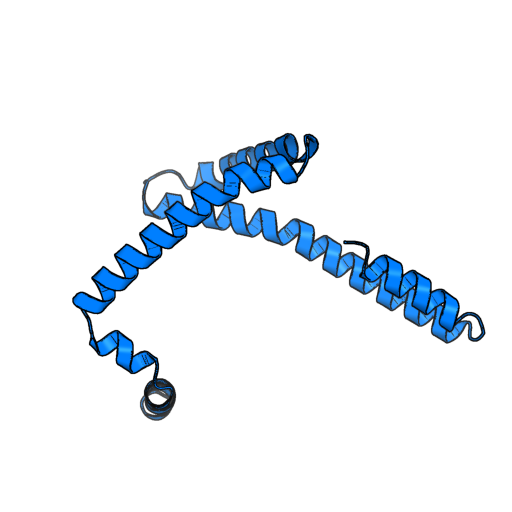00 77.62 83 HIS A N 1
ATOM 618 C CA . HIS A 1 83 ? -16.999 12.879 -5.242 1.00 77.62 83 HIS A CA 1
ATOM 619 C C . HIS A 1 83 ? -17.452 11.419 -5.437 1.00 77.62 83 HIS A C 1
ATOM 621 O O . HIS A 1 83 ? -18.155 11.116 -6.405 1.00 77.62 83 HIS A O 1
ATOM 627 N N . GLY A 1 84 ? -17.064 10.523 -4.525 1.00 78.69 84 GLY A N 1
ATOM 628 C CA . GLY A 1 84 ? -17.437 9.112 -4.511 1.00 78.69 84 GLY A CA 1
ATOM 629 C C . GLY A 1 84 ? -16.269 8.191 -4.861 1.00 78.69 84 GLY A C 1
ATOM 630 O O . GLY A 1 84 ? -15.617 8.339 -5.896 1.00 78.69 84 GLY A O 1
ATOM 631 N N . THR A 1 85 ? -16.055 7.178 -4.020 1.00 78.75 85 THR A N 1
ATOM 632 C CA . THR A 1 85 ? -15.000 6.158 -4.168 1.00 78.75 85 THR A CA 1
ATOM 633 C C . THR A 1 85 ? -15.140 5.333 -5.448 1.00 78.75 85 THR A C 1
ATOM 635 O O . THR A 1 85 ? -14.140 4.895 -6.011 1.00 78.75 85 THR A O 1
ATOM 638 N N . ALA A 1 86 ? -16.362 5.192 -5.971 1.00 79.88 86 ALA A N 1
ATOM 639 C CA . ALA A 1 86 ? -16.630 4.472 -7.214 1.00 79.88 86 ALA A CA 1
ATOM 640 C C . ALA A 1 86 ? -15.884 5.066 -8.423 1.00 79.88 86 ALA A C 1
ATOM 642 O O . ALA A 1 86 ? -15.348 4.321 -9.239 1.00 79.88 86 ALA A O 1
ATOM 643 N N . ARG A 1 87 ? -15.792 6.401 -8.531 1.00 77.62 87 ARG A N 1
ATOM 644 C CA . ARG A 1 87 ? -15.098 7.055 -9.659 1.00 77.62 87 ARG A CA 1
ATOM 645 C C . ARG A 1 87 ? -13.591 6.832 -9.605 1.00 77.62 87 ARG A C 1
ATOM 647 O O . ARG A 1 87 ? -12.960 6.637 -10.637 1.00 77.62 87 ARG A O 1
ATOM 654 N N . ILE A 1 88 ? -13.034 6.823 -8.397 1.00 80.94 88 ILE A N 1
ATOM 655 C CA . ILE A 1 88 ? -11.617 6.536 -8.169 1.00 80.94 88 ILE A CA 1
ATOM 656 C C . ILE A 1 88 ? -11.322 5.081 -8.518 1.00 80.94 88 ILE A C 1
ATOM 658 O O . ILE A 1 88 ? -10.366 4.825 -9.238 1.00 80.94 88 ILE A O 1
ATOM 662 N N . GLY A 1 89 ? -12.177 4.142 -8.103 1.00 80.75 89 GLY A N 1
ATOM 663 C CA . GLY A 1 89 ? -12.023 2.728 -8.450 1.00 80.75 89 GLY A CA 1
ATOM 664 C C . GLY A 1 89 ? -11.963 2.479 -9.962 1.00 80.75 89 GLY A C 1
ATOM 665 O O . GLY A 1 89 ? -11.135 1.694 -10.420 1.00 80.75 89 GLY A O 1
ATOM 666 N N . VAL A 1 90 ? -12.770 3.200 -10.749 1.00 85.62 90 VAL A N 1
ATOM 667 C CA . VAL A 1 90 ? -12.754 3.102 -12.221 1.00 85.62 90 VAL A CA 1
ATOM 668 C C . VAL A 1 90 ? -11.444 3.621 -12.822 1.00 85.62 90 VAL A C 1
ATOM 670 O O . VAL A 1 90 ? -10.966 3.046 -13.794 1.00 85.62 90 VAL A O 1
ATOM 673 N N . LEU A 1 91 ? -10.835 4.665 -12.249 1.00 85.38 91 LEU A N 1
ATOM 674 C CA . LEU A 1 91 ? -9.541 5.186 -12.708 1.00 85.38 91 LEU A CA 1
ATOM 675 C C . LEU A 1 91 ? -8.367 4.299 -12.266 1.00 85.38 91 LEU A C 1
ATOM 677 O O . LEU A 1 91 ? -7.432 4.079 -13.031 1.00 85.38 91 LEU A O 1
ATOM 681 N N . PHE A 1 92 ? -8.420 3.778 -11.041 1.00 87.12 92 PHE A N 1
ATOM 682 C CA . PHE A 1 92 ? -7.368 2.929 -10.484 1.00 87.12 92 PHE A CA 1
ATOM 683 C C . PHE A 1 92 ? -7.295 1.568 -11.179 1.00 87.12 92 PHE A C 1
ATOM 685 O O . PHE A 1 92 ? -6.199 1.043 -11.342 1.00 87.12 92 PHE A O 1
ATOM 692 N N . GLY A 1 93 ? -8.422 1.009 -11.633 1.00 91.19 93 GLY A N 1
ATOM 693 C CA . GLY A 1 93 ? -8.455 -0.289 -12.318 1.00 91.19 93 GLY A CA 1
ATOM 694 C C . GLY A 1 93 ? -7.464 -0.392 -13.489 1.00 91.19 93 GLY A C 1
ATOM 695 O O . GLY A 1 93 ? -6.574 -1.241 -13.444 1.00 91.19 93 GLY A O 1
ATOM 696 N N . PRO A 1 94 ? -7.549 0.480 -14.511 1.00 95.12 94 PRO A N 1
ATOM 697 C CA . PRO A 1 94 ? -6.600 0.498 -15.62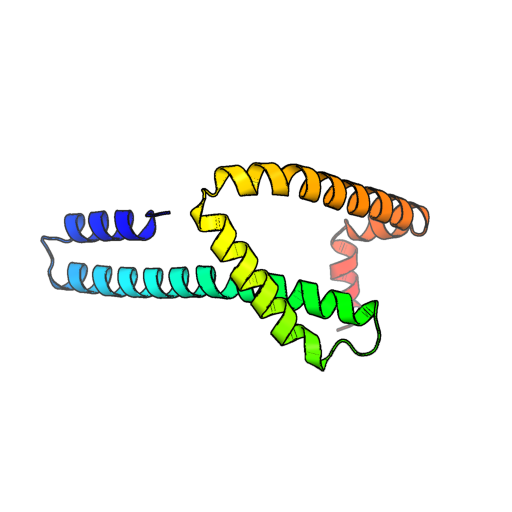3 1.00 95.12 94 PRO A CA 1
ATOM 698 C C . PRO A 1 94 ? -5.143 0.699 -15.190 1.00 95.12 94 PRO A C 1
ATOM 700 O O . PRO A 1 94 ? -4.261 0.013 -15.701 1.00 95.12 94 PRO A O 1
ATOM 703 N N . VAL A 1 95 ? -4.886 1.589 -14.224 1.00 94.25 95 VAL A N 1
ATOM 704 C CA . VAL A 1 95 ? -3.530 1.838 -13.699 1.00 94.25 95 VAL A CA 1
ATOM 705 C C . VAL A 1 95 ? -2.951 0.572 -13.068 1.00 94.25 95 VAL A C 1
ATOM 707 O O . VAL A 1 95 ? -1.813 0.209 -13.357 1.00 94.25 95 VAL A O 1
ATOM 710 N N . MET A 1 96 ? -3.746 -0.149 -12.274 1.00 94.38 96 MET A N 1
ATOM 711 C CA . MET A 1 96 ? -3.338 -1.416 -11.662 1.00 94.38 96 MET A CA 1
ATOM 712 C C . MET A 1 96 ? -3.065 -2.498 -12.709 1.00 94.38 96 MET A C 1
ATOM 714 O O . MET A 1 96 ? -2.111 -3.256 -12.564 1.00 94.38 96 MET A O 1
ATOM 718 N N . VAL A 1 97 ? -3.863 -2.567 -13.779 1.00 96.50 97 VAL A N 1
ATOM 719 C CA . VA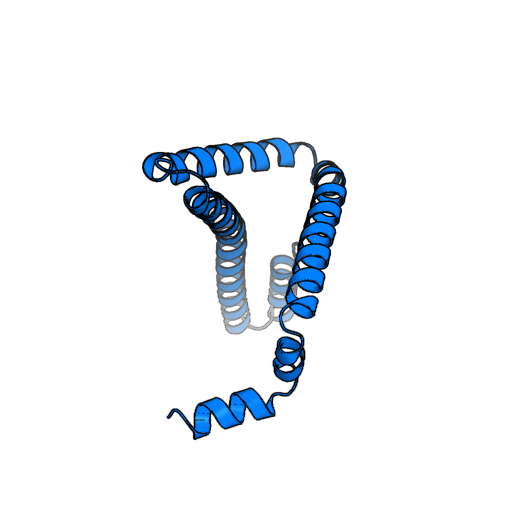L A 1 97 ? -3.624 -3.516 -14.879 1.00 96.50 97 VAL A CA 1
ATOM 720 C C . VAL A 1 97 ? -2.288 -3.224 -15.556 1.00 96.50 97 VAL A C 1
ATOM 722 O O . VAL A 1 97 ? -1.486 -4.139 -15.720 1.00 96.50 97 VAL A O 1
ATOM 725 N N . VAL A 1 98 ? -2.017 -1.962 -15.900 1.00 97.31 98 VAL A N 1
ATOM 726 C CA . VAL A 1 98 ? -0.727 -1.562 -16.483 1.00 97.31 98 VAL A CA 1
ATOM 727 C C . VAL A 1 98 ? 0.418 -1.906 -15.531 1.00 97.31 98 VAL A C 1
ATOM 729 O O . VAL A 1 98 ? 1.396 -2.516 -15.954 1.00 97.31 98 VAL A O 1
ATOM 732 N N . TRP A 1 99 ? 0.275 -1.592 -14.243 1.00 95.12 99 TRP A N 1
ATOM 733 C CA . TRP A 1 99 ? 1.266 -1.907 -13.217 1.00 95.12 99 TRP A CA 1
ATOM 734 C C . TRP A 1 99 ? 1.579 -3.408 -13.136 1.00 95.12 99 TRP A C 1
ATOM 736 O O . TRP A 1 99 ? 2.741 -3.804 -13.229 1.00 95.12 99 TRP A O 1
ATOM 746 N N . PHE A 1 100 ? 0.558 -4.263 -13.032 1.00 97.31 100 PHE A N 1
ATOM 747 C CA . PHE A 1 100 ? 0.750 -5.714 -12.978 1.00 97.31 100 PHE A CA 1
ATOM 748 C C . PHE A 1 100 ? 1.324 -6.287 -14.273 1.00 97.31 100 PHE A C 1
ATOM 750 O O . PHE A 1 100 ? 2.130 -7.213 -14.212 1.00 97.31 100 PHE A O 1
ATOM 757 N N . LEU A 1 101 ? 0.953 -5.742 -15.434 1.00 97.94 101 LEU A N 1
ATOM 758 C CA . LEU A 1 101 ? 1.536 -6.150 -16.713 1.00 97.94 101 LEU A CA 1
ATOM 759 C C . LEU A 1 101 ? 3.024 -5.800 -16.788 1.00 97.94 101 LEU A C 1
ATOM 761 O O . LEU A 1 101 ? 3.816 -6.638 -17.213 1.00 97.94 101 LEU A O 1
ATOM 765 N N . VAL A 1 102 ? 3.412 -4.604 -16.339 1.00 97.62 102 VAL A N 1
ATOM 766 C CA . VAL A 1 102 ? 4.820 -4.185 -16.279 1.00 97.62 102 VAL A CA 1
ATOM 767 C C . VAL A 1 102 ? 5.605 -5.084 -15.324 1.00 97.62 102 VAL A C 1
ATOM 769 O O . VAL A 1 102 ? 6.635 -5.626 -15.721 1.00 97.62 102 VAL A O 1
ATOM 772 N N . LEU A 1 103 ? 5.105 -5.317 -14.106 1.00 96.50 103 LEU A N 1
ATOM 773 C CA . LEU A 1 103 ? 5.745 -6.229 -13.151 1.00 96.50 103 LEU A CA 1
ATOM 774 C C . LEU A 1 103 ? 5.852 -7.657 -13.695 1.00 96.50 103 LEU A C 1
ATOM 776 O O . LEU A 1 103 ? 6.888 -8.296 -13.537 1.00 96.50 103 LEU A O 1
ATOM 780 N N . GLY A 1 104 ? 4.807 -8.151 -14.359 1.00 96.88 104 GLY A N 1
ATOM 781 C CA . GLY A 1 104 ? 4.805 -9.469 -14.986 1.00 96.88 104 GLY A CA 1
ATOM 782 C C . GLY A 1 104 ? 5.844 -9.578 -16.100 1.00 96.88 104 GLY A C 1
ATOM 783 O O . GLY A 1 104 ? 6.621 -10.528 -16.118 1.00 96.88 104 GLY A O 1
ATOM 784 N N . ALA A 1 105 ? 5.911 -8.590 -16.994 1.00 97.56 105 ALA A N 1
ATOM 785 C CA . ALA A 1 105 ? 6.889 -8.560 -18.079 1.00 97.56 105 ALA A CA 1
ATOM 786 C C . ALA A 1 105 ? 8.332 -8.481 -17.554 1.00 97.56 105 ALA A C 1
ATOM 788 O O . ALA A 1 105 ? 9.184 -9.254 -17.992 1.00 97.56 105 ALA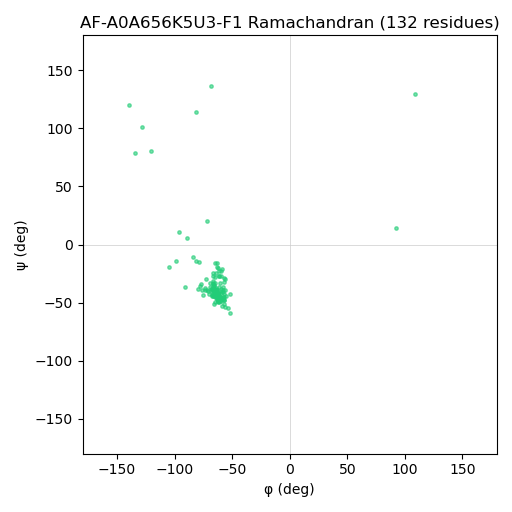 A O 1
ATOM 789 N N . LEU A 1 106 ? 8.596 -7.603 -16.580 1.00 96.81 106 LEU A N 1
ATOM 790 C CA . LEU A 1 106 ? 9.907 -7.490 -15.934 1.00 96.81 106 LEU A CA 1
ATOM 791 C C . LEU A 1 106 ? 10.277 -8.765 -15.166 1.00 96.81 106 LEU A C 1
ATOM 793 O O . LEU A 1 106 ? 11.420 -9.210 -15.231 1.00 96.81 106 LEU A O 1
ATOM 797 N N . GLY A 1 107 ? 9.311 -9.392 -14.491 1.00 95.06 107 GLY A N 1
ATOM 798 C CA . GLY A 1 107 ? 9.503 -10.660 -13.792 1.00 95.06 107 GLY A CA 1
ATOM 799 C C . GLY A 1 107 ? 9.847 -11.804 -14.746 1.00 95.06 107 GLY A C 1
ATOM 800 O O . GLY A 1 107 ? 10.807 -12.531 -14.505 1.00 95.06 107 GLY A O 1
ATOM 801 N N . VAL A 1 108 ? 9.124 -11.934 -15.864 1.00 96.00 108 VAL A N 1
ATOM 802 C CA . VAL A 1 108 ? 9.428 -12.927 -16.910 1.00 96.00 108 VAL A CA 1
ATOM 803 C C . VAL A 1 108 ? 10.818 -12.684 -17.490 1.00 96.00 108 VAL A C 1
ATOM 805 O O . VAL A 1 108 ? 11.604 -13.623 -17.595 1.00 96.00 108 VAL A O 1
ATOM 808 N N . TYR A 1 109 ? 11.149 -11.432 -17.810 1.00 96.69 109 TYR A N 1
ATOM 809 C CA . TYR A 1 109 ? 12.477 -11.067 -18.294 1.00 96.69 109 TYR A CA 1
ATOM 810 C C . TYR A 1 109 ? 13.580 -11.452 -17.294 1.00 96.69 109 TYR A C 1
ATOM 812 O O . TYR A 1 109 ? 14.563 -12.083 -17.680 1.00 96.69 109 TYR A O 1
ATOM 820 N N . GLY A 1 110 ? 13.389 -11.164 -16.003 1.00 94.56 110 GLY A N 1
ATOM 821 C CA . GLY A 1 110 ? 14.320 -11.560 -14.944 1.00 94.56 110 GLY A CA 1
ATOM 822 C C . GLY A 1 110 ? 14.480 -13.079 -14.817 1.00 94.56 110 GLY A C 1
ATOM 823 O O . GLY A 1 110 ? 15.600 -13.574 -14.709 1.00 94.56 110 GLY A O 1
ATOM 824 N N . ILE A 1 111 ? 13.385 -13.844 -14.911 1.00 95.06 111 ILE A N 1
ATOM 825 C CA . ILE A 1 111 ? 13.427 -15.317 -14.879 1.00 95.06 111 ILE A CA 1
ATOM 826 C C . ILE A 1 111 ? 14.182 -15.877 -16.090 1.00 95.06 111 ILE A C 1
ATOM 828 O O . ILE A 1 111 ? 14.913 -16.855 -15.952 1.00 95.06 111 ILE A O 1
ATOM 832 N N . MET A 1 112 ? 14.042 -15.269 -17.271 1.00 95.12 112 MET A N 1
ATOM 833 C CA . MET A 1 112 ? 14.791 -15.692 -18.459 1.00 95.12 112 MET A CA 1
ATOM 834 C C . MET A 1 112 ? 16.299 -15.463 -18.306 1.00 95.12 112 MET A C 1
ATOM 836 O O . MET A 1 112 ? 17.080 -16.274 -18.798 1.00 95.12 112 MET A O 1
ATOM 840 N N . GLN A 1 113 ? 16.711 -14.391 -17.620 1.00 94.75 113 GLN A N 1
ATOM 841 C CA . GLN A 1 113 ? 18.124 -14.124 -17.340 1.00 94.75 113 GLN A CA 1
ATOM 842 C C . GLN A 1 113 ? 18.699 -15.049 -16.262 1.00 94.75 113 GLN A C 1
ATOM 844 O O . GLN A 1 113 ? 19.840 -15.493 -16.379 1.00 94.75 113 GLN A O 1
ATOM 849 N N . SER A 1 114 ? 17.908 -15.373 -15.237 1.00 92.25 114 SER A N 1
ATOM 850 C CA . SER A 1 114 ? 18.339 -16.220 -14.123 1.00 92.25 114 SER A CA 1
ATOM 851 C C . SER A 1 114 ? 17.280 -17.278 -13.791 1.00 92.25 114 SER A C 1
ATOM 853 O O . SER A 1 114 ? 16.563 -17.156 -12.795 1.00 92.25 114 SER A O 1
ATOM 855 N N . PRO A 1 115 ? 17.196 -18.375 -14.573 1.00 90.25 115 PRO A N 1
ATOM 856 C CA . PRO A 1 115 ? 16.198 -19.428 -14.350 1.00 90.25 115 PRO A CA 1
ATOM 857 C C . PRO A 1 115 ? 16.328 -20.112 -12.984 1.00 90.25 115 PRO A C 1
ATOM 859 O O . PRO A 1 115 ? 15.376 -20.687 -12.460 1.00 90.25 115 PRO A O 1
ATOM 862 N N . GLU A 1 116 ? 17.515 -20.041 -12.383 1.00 88.62 116 GLU A N 1
ATOM 863 C CA . GLU A 1 116 ? 17.791 -20.552 -11.045 1.00 88.62 116 GLU A CA 1
ATOM 864 C C . GLU A 1 116 ? 16.995 -19.860 -9.935 1.00 88.62 116 GLU A C 1
ATOM 866 O O . GLU A 1 116 ? 16.777 -20.486 -8.899 1.00 88.62 116 GLU A O 1
ATOM 871 N N . VAL A 1 117 ? 16.461 -18.654 -10.170 1.00 88.56 117 VAL A N 1
ATOM 872 C CA . VAL A 1 117 ? 15.539 -17.972 -9.245 1.00 88.56 117 VAL A CA 1
ATOM 873 C C . VAL A 1 117 ? 14.313 -18.842 -8.945 1.00 88.56 117 VAL A C 1
ATOM 875 O O . VAL A 1 117 ? 13.804 -18.828 -7.827 1.00 88.56 117 VAL A O 1
ATOM 878 N N . LEU A 1 118 ? 13.884 -19.700 -9.878 1.00 87.06 118 LEU A N 1
ATOM 879 C CA . LEU A 1 118 ? 12.779 -20.639 -9.647 1.00 87.06 118 LEU A CA 1
ATOM 880 C C . LEU A 1 118 ? 13.092 -21.682 -8.564 1.00 87.06 118 LEU A C 1
ATOM 882 O O . LEU A 1 118 ? 12.177 -22.198 -7.924 1.00 87.06 118 LEU A O 1
ATOM 886 N N . LYS A 1 119 ? 14.372 -21.981 -8.305 1.00 85.00 119 LYS A N 1
ATOM 887 C CA . LYS A 1 119 ? 14.769 -22.889 -7.219 1.00 85.00 119 LYS A CA 1
ATOM 888 C C . LYS A 1 119 ? 14.451 -22.301 -5.844 1.00 85.00 119 LYS A C 1
ATOM 890 O O . LYS A 1 119 ? 14.221 -23.078 -4.921 1.00 85.00 119 LYS A O 1
ATOM 895 N N . ALA A 1 120 ? 14.357 -20.973 -5.720 1.00 82.75 120 ALA A N 1
ATOM 896 C CA . ALA A 1 120 ? 13.991 -20.293 -4.476 1.00 82.75 120 ALA A CA 1
ATOM 897 C C . ALA A 1 120 ? 12.564 -20.625 -4.000 1.00 82.75 120 ALA A C 1
ATOM 899 O O . ALA A 1 120 ? 12.247 -20.424 -2.832 1.00 82.75 120 ALA A O 1
ATOM 900 N N . VAL A 1 121 ? 11.715 -21.191 -4.868 1.00 84.88 121 VAL A N 1
ATOM 901 C CA . VAL A 1 121 ? 10.398 -21.718 -4.474 1.00 84.88 121 VAL A CA 1
ATOM 902 C C . VAL A 1 121 ? 10.534 -22.906 -3.514 1.00 84.88 121 VAL A C 1
ATOM 904 O O . VAL A 1 121 ? 9.648 -23.142 -2.696 1.00 84.88 121 VAL A O 1
ATOM 907 N N . ASN A 1 122 ? 11.637 -23.661 -3.580 1.00 87.81 122 ASN A N 1
ATOM 908 C CA . ASN A 1 122 ? 11.873 -24.767 -2.663 1.00 87.81 122 ASN A CA 1
ATOM 909 C C . ASN A 1 122 ? 12.439 -24.239 -1.322 1.00 87.81 122 ASN A C 1
ATOM 911 O O . ASN A 1 122 ? 13.588 -23.785 -1.283 1.00 87.81 122 ASN A O 1
ATOM 915 N N . PRO A 1 123 ? 11.696 -24.359 -0.201 1.00 83.00 123 PRO A N 1
ATOM 916 C CA . PRO A 1 123 ? 12.114 -23.841 1.105 1.00 83.00 123 PRO A CA 1
ATOM 917 C C . PRO A 1 123 ? 13.368 -24.530 1.661 1.00 83.00 123 PRO A C 1
ATOM 919 O O . PRO A 1 123 ? 14.015 -23.990 2.558 1.00 83.00 123 PRO A O 1
ATOM 922 N N . ALA A 1 124 ? 13.752 -25.691 1.114 1.00 84.81 124 ALA A N 1
ATOM 923 C CA . ALA A 1 124 ? 14.995 -26.366 1.469 1.00 84.81 124 ALA A CA 1
ATOM 924 C C . ALA A 1 124 ? 16.226 -25.477 1.236 1.00 84.81 124 ALA A C 1
ATOM 926 O O . ALA A 1 124 ? 17.176 -25.566 2.005 1.00 84.81 124 ALA A O 1
ATOM 927 N N . TRP A 1 125 ? 16.204 -24.588 0.234 1.00 81.94 125 TRP A N 1
ATOM 928 C CA . TRP A 1 125 ? 17.297 -23.637 -0.001 1.00 81.94 125 TRP A CA 1
ATOM 929 C C . TRP A 1 125 ? 17.416 -22.605 1.119 1.00 81.94 125 TRP A C 1
ATOM 931 O O . TRP A 1 125 ? 18.526 -22.312 1.552 1.00 81.94 125 TRP A O 1
ATOM 941 N N . GLY A 1 126 ? 16.286 -22.112 1.637 1.00 82.12 126 GLY A N 1
ATOM 942 C CA . GLY A 1 126 ? 16.269 -21.198 2.780 1.00 82.12 126 GLY A CA 1
ATOM 943 C C . GLY A 1 126 ? 16.770 -21.866 4.062 1.00 82.12 126 GLY A C 1
ATOM 944 O O . GLY A 1 126 ? 17.612 -21.310 4.757 1.00 82.12 126 GLY A O 1
ATOM 945 N N . LEU A 1 127 ? 16.322 -23.094 4.345 1.00 84.19 127 LEU A N 1
ATOM 946 C CA . LEU A 1 127 ? 16.804 -23.861 5.501 1.00 84.19 127 LEU A CA 1
ATOM 947 C C . LEU A 1 127 ? 18.303 -24.164 5.406 1.00 84.19 127 LEU A C 1
ATOM 949 O O . LEU A 1 127 ? 19.021 -24.031 6.391 1.00 84.19 127 LEU A O 1
ATOM 953 N N . ASN A 1 128 ? 18.781 -24.540 4.220 1.00 84.25 128 ASN A N 1
ATOM 954 C CA . ASN A 1 128 ? 20.196 -24.812 3.995 1.00 84.25 128 ASN A CA 1
ATOM 955 C C . ASN A 1 128 ? 21.042 -23.537 4.162 1.00 84.25 128 ASN A C 1
ATOM 957 O O . ASN A 1 128 ? 22.091 -23.581 4.796 1.00 84.25 128 ASN A O 1
ATOM 961 N N . PHE A 1 129 ? 20.541 -22.384 3.705 1.00 83.38 129 PHE A N 1
ATOM 962 C CA . PHE A 1 129 ? 21.186 -21.090 3.932 1.00 83.38 129 PHE A CA 1
ATOM 963 C C . PHE A 1 129 ? 21.383 -20.787 5.428 1.00 83.38 129 PHE A C 1
ATOM 965 O O . PHE A 1 129 ? 22.499 -20.470 5.826 1.00 83.38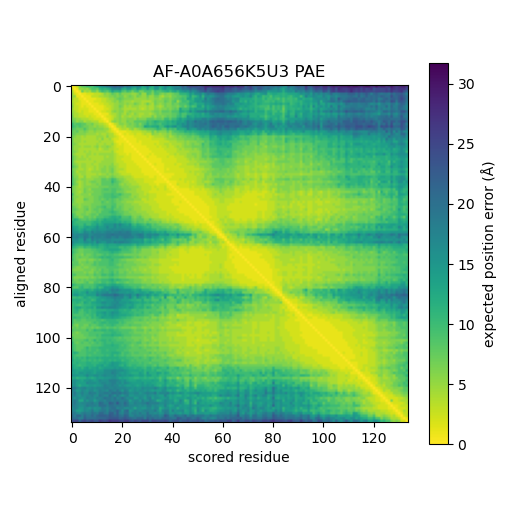 129 PHE A O 1
ATOM 972 N N . PHE A 1 130 ? 20.355 -20.968 6.267 1.00 83.44 130 PHE A N 1
ATOM 973 C CA . PHE A 1 130 ? 20.464 -20.761 7.723 1.00 83.44 130 PHE A CA 1
ATOM 974 C C . PHE A 1 130 ? 21.379 -21.772 8.433 1.00 83.44 130 PHE A C 1
ATOM 976 O O . PHE A 1 130 ? 21.933 -21.464 9.482 1.00 83.44 130 PHE A O 1
ATOM 983 N N . ILE A 1 131 ? 21.533 -22.986 7.893 1.00 85.31 131 ILE A N 1
ATOM 984 C CA . ILE A 1 131 ? 22.421 -24.012 8.466 1.00 85.31 131 ILE A CA 1
ATOM 985 C C . ILE A 1 131 ? 23.886 -23.754 8.082 1.00 85.31 131 ILE A C 1
ATOM 987 O O . ILE A 1 131 ? 24.780 -23.976 8.897 1.00 85.31 131 ILE A O 1
ATOM 991 N N . ILE A 1 132 ? 24.143 -23.305 6.849 1.00 84.62 132 ILE A N 1
ATOM 992 C CA . ILE A 1 132 ? 25.495 -23.010 6.348 1.00 84.62 132 ILE A CA 1
ATOM 993 C C . ILE A 1 132 ? 26.014 -21.667 6.890 1.00 84.62 132 ILE A C 1
ATOM 995 O O . ILE A 1 132 ? 27.212 -21.537 7.147 1.00 84.62 132 ILE A O 1
ATOM 999 N N . HIS A 1 133 ? 25.130 -20.684 7.075 1.00 72.06 133 HIS A N 1
ATOM 1000 C CA . HIS A 1 133 ? 25.453 -19.349 7.581 1.00 72.06 133 HIS A CA 1
ATOM 1001 C C . HIS A 1 133 ? 24.668 -19.052 8.873 1.00 72.06 133 HIS A C 1
ATOM 1003 O O . HIS A 1 133 ? 23.625 -18.396 8.800 1.00 72.06 133 HIS A O 1
ATOM 1009 N N . PRO A 1 134 ? 25.132 -19.568 10.029 1.00 58.88 134 PRO A N 1
ATOM 1010 C CA . PRO A 1 134 ? 24.507 -19.322 11.327 1.00 58.88 134 PRO A CA 1
ATOM 1011 C C . PRO A 1 134 ? 24.691 -17.884 11.827 1.00 58.88 134 PRO A C 1
ATOM 1013 O O . PRO A 1 134 ? 25.730 -17.259 11.507 1.00 58.88 134 PRO A O 1
#

Solvent-accessible surface area (backbone atoms only — not comparable to full-atom values): 7566 Å² total; per-residue (Å²): 132,60,61,65,61,51,49,37,54,50,49,44,62,74,25,67,89,37,72,70,56,29,52,50,48,49,53,54,37,51,52,52,50,52,51,50,51,49,49,70,57,44,53,61,52,53,54,44,42,54,56,41,56,58,46,43,82,78,40,90,86,38,79,85,46,37,64,63,50,34,49,52,51,50,53,51,54,58,64,53,44,78,80,40,62,69,64,53,53,64,58,47,49,59,55,50,51,54,51,52,49,50,52,48,53,54,47,52,54,49,40,72,76,40,62,67,62,65,55,69,74,44,62,66,57,58,55,48,48,51,67,76,57,117

InterPro domains:
  IPR003855 Potassium transporter [PTHR30540] (11-130)
  IPR053951 K+ potassium transporter, integral membrane domain [PF02705] (1-132)